Protein AF-A0AAD1W9H9-F1 (afdb_monomer)

pLDDT: mean 70.69, std 16.53, range [39.06, 90.69]

Sequence (96 aa):
MVDLSAATQPRRRAFNPVMTDLRNLGIKHQWGYPTKLLITKGEETVTVHTPEEGTTLLNEWGLRTKRPSSAAPSPHRSTPPGTAQAHGLRRNAAPT

Nearest PDB structures (foldseek):
  2yko-assembly1_B  TM=7.831E-01  e=1.511E-03  Homo sapiens
  2ykp-assembly1_C  TM=7.614E-01  e=3.282E-03  Homo sapiens
  2yko-assembly1_A  TM=7.235E-01  e=1.612E-03  Homo sapiens
  2ykp-assembly1_A  TM=7.138E-01  e=1.957E-03  Homo sapiens
  2ykq-assembly1_B  TM=7.049E-01  e=6.680E-03  Homo sapiens

Radius of gyration: 25.97 Å; Cα contacts (8 Å, |Δi|>4): 62; chains: 1; bounding box: 33×43×86 Å

Solvent-accessible surface area (backbone atoms only — not comparable to full-atom values): 6466 Å² total; per-residue (Å²): 132,87,86,64,58,83,79,48,52,62,60,56,58,60,31,46,66,51,51,50,54,33,58,76,71,70,47,53,68,46,82,37,86,93,71,29,41,35,41,40,60,91,92,48,72,49,81,28,72,46,50,65,55,42,48,49,52,34,41,77,70,64,68,54,72,66,76,84,70,90,75,78,83,78,81,77,73,94,69,83,84,76,89,80,89,78,94,74,85,81,89,86,84,87,87,134

Foldseek 3Di:
DDDQDPVQVVQQVQLVVLVVLCVVVVWDWDADPPRWIWTDDPPDIDIHRHSVSSVVVCVVVVSPPPPDPDDDDDPDDPDDPDDDDDPDDDDDDDDD

Mean predicted aligned error: 15.46 Å

Secondary structure (DSSP, 8-state):
-----TTHHHHHHHTHHHHHHHHHTT-EEEEETTTEEEEEETTEEEEESSHHHHHHHHHHTT-S--S-----------------------------

InterPro domains:
  IPR042566 L1 transposable element, C-terminal domain [G3DSA:3.30.250.20] (1-66)

Organism: Pelobates cultripes (NCBI:txid61616)

Structure (mmCIF, N/CA/C/O backbone):
data_AF-A0AAD1W9H9-F1
#
_entry.id   AF-A0AAD1W9H9-F1
#
loop_
_atom_site.group_PDB
_atom_site.id
_atom_site.type_symbol
_atom_site.label_atom_id
_atom_site.label_alt_id
_atom_site.label_comp_id
_atom_site.label_asym_id
_atom_site.label_entity_id
_atom_site.label_seq_id
_atom_site.pdbx_PDB_ins_code
_atom_site.Cartn_x
_atom_site.Cartn_y
_atom_site.Cartn_z
_atom_site.occupancy
_atom_site.B_iso_or_equiv
_atom_site.auth_seq_id
_atom_site.auth_comp_id
_atom_site.auth_asym_id
_atom_site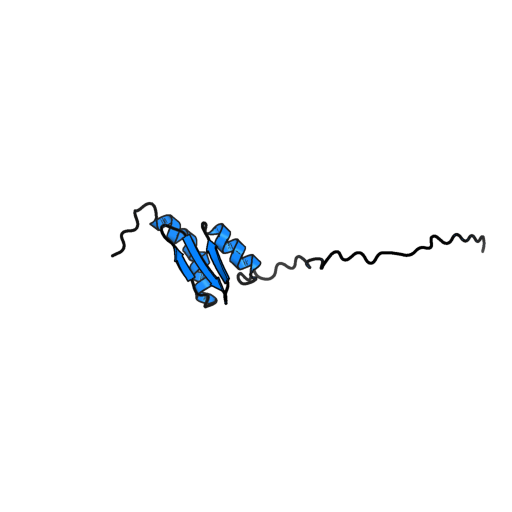.auth_atom_id
_atom_site.pdbx_PDB_model_num
ATOM 1 N N . MET A 1 1 ? -5.239 7.409 -22.953 1.00 46.44 1 MET A N 1
ATOM 2 C CA . MET A 1 1 ? -4.655 6.074 -22.704 1.00 46.44 1 MET A CA 1
ATOM 3 C C . MET A 1 1 ? -3.263 6.322 -22.138 1.00 46.44 1 MET A C 1
ATOM 5 O O . MET A 1 1 ? -2.442 6.865 -22.859 1.00 46.44 1 MET A O 1
ATOM 9 N N . VAL A 1 2 ? -3.043 6.135 -20.831 1.00 58.97 2 VAL A N 1
ATOM 10 C CA . VAL A 1 2 ? -1.751 6.476 -20.198 1.00 58.97 2 VAL A CA 1
ATOM 11 C C . VAL A 1 2 ? -0.762 5.361 -20.523 1.00 58.97 2 VAL A C 1
ATOM 13 O O . VAL A 1 2 ? -0.841 4.282 -19.937 1.00 58.97 2 VAL A O 1
ATOM 16 N N . ASP A 1 3 ? 0.106 5.618 -21.501 1.00 47.5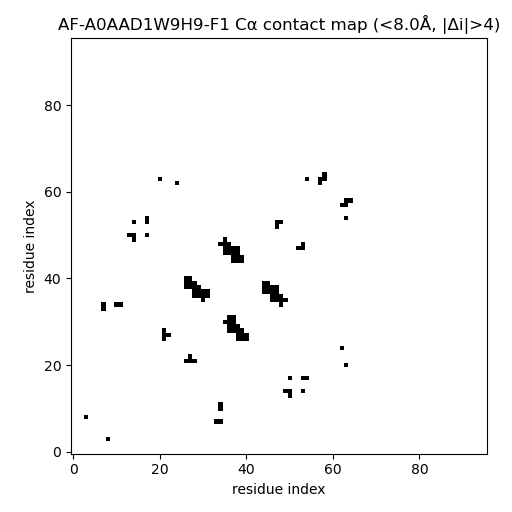0 3 ASP A N 1
ATOM 17 C CA . ASP A 1 3 ? 1.232 4.757 -21.854 1.00 47.50 3 ASP A CA 1
ATOM 18 C C . ASP A 1 3 ? 2.194 4.698 -20.661 1.00 47.50 3 ASP A C 1
ATOM 20 O O . ASP A 1 3 ? 2.879 5.658 -20.315 1.00 47.50 3 ASP A O 1
ATOM 24 N N . LEU A 1 4 ? 2.155 3.581 -19.944 1.00 58.62 4 LEU A N 1
ATOM 25 C CA . LEU A 1 4 ? 3.176 3.226 -18.975 1.00 58.62 4 LEU A CA 1
ATOM 26 C C . LEU A 1 4 ? 4.148 2.342 -19.747 1.00 58.62 4 LEU A C 1
ATOM 28 O O . LEU A 1 4 ? 3.731 1.270 -20.184 1.00 58.62 4 LEU A O 1
ATOM 32 N N . SER A 1 5 ? 5.410 2.762 -19.904 1.00 59.44 5 SER A N 1
ATOM 33 C CA . SER A 1 5 ? 6.435 1.953 -20.583 1.00 59.44 5 SER A CA 1
ATOM 34 C C . SER A 1 5 ? 6.385 0.489 -20.133 1.00 59.44 5 SER A C 1
ATOM 36 O O . SER A 1 5 ? 6.107 0.206 -18.965 1.00 59.44 5 SER A O 1
ATOM 38 N N . ALA A 1 6 ? 6.703 -0.449 -21.029 1.00 61.56 6 ALA A N 1
ATOM 39 C CA . ALA A 1 6 ? 6.661 -1.892 -20.762 1.00 61.56 6 ALA A CA 1
ATOM 40 C C . ALA A 1 6 ? 7.407 -2.322 -19.473 1.00 61.56 6 ALA A C 1
ATOM 42 O O . ALA A 1 6 ? 7.041 -3.310 -18.844 1.00 61.56 6 ALA A O 1
ATOM 43 N N . ALA A 1 7 ? 8.397 -1.543 -19.020 1.00 65.38 7 ALA A N 1
ATOM 44 C CA . ALA A 1 7 ? 9.124 -1.748 -17.762 1.00 65.38 7 ALA A CA 1
ATOM 45 C C . ALA A 1 7 ? 8.314 -1.423 -16.482 1.00 65.38 7 ALA A C 1
ATOM 47 O O . ALA A 1 7 ? 8.612 -1.916 -15.393 1.00 65.38 7 ALA A O 1
ATOM 48 N N . THR A 1 8 ? 7.275 -0.602 -16.594 1.00 68.38 8 THR A N 1
ATOM 49 C CA . THR A 1 8 ? 6.500 -0.019 -15.488 1.00 68.38 8 THR A CA 1
ATOM 50 C C . THR A 1 8 ? 5.279 -0.877 -15.130 1.00 68.38 8 THR A C 1
ATOM 52 O O . THR A 1 8 ? 4.880 -0.965 -13.965 1.00 68.38 8 THR A O 1
ATOM 55 N N . GLN A 1 9 ? 4.707 -1.570 -16.121 1.00 70.62 9 GLN A N 1
ATOM 56 C CA . GLN A 1 9 ? 3.602 -2.520 -15.942 1.00 70.62 9 GLN A CA 1
ATOM 57 C C . GLN A 1 9 ? 3.904 -3.690 -14.986 1.00 70.62 9 GLN A C 1
ATOM 59 O O . GLN A 1 9 ? 3.070 -3.930 -14.108 1.00 70.62 9 GLN A O 1
ATOM 64 N N . PRO A 1 10 ? 5.038 -4.418 -1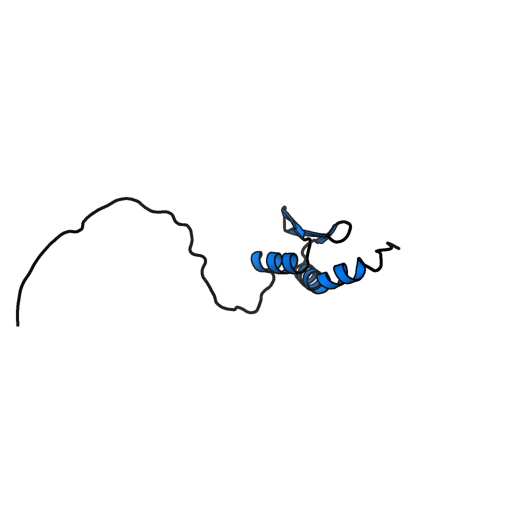5.082 1.00 76.88 10 PRO A N 1
ATOM 65 C CA . PRO A 1 10 ? 5.321 -5.524 -14.164 1.00 76.88 10 PRO A CA 1
ATOM 66 C C . PRO A 1 10 ? 5.465 -5.034 -12.721 1.00 76.88 10 PRO A C 1
ATOM 68 O O . PRO A 1 10 ? 4.954 -5.675 -11.805 1.00 76.88 10 PRO A O 1
ATOM 71 N N . ARG A 1 11 ? 6.054 -3.846 -12.519 1.00 74.50 11 ARG A N 1
ATOM 72 C CA . ARG A 1 11 ? 6.145 -3.222 -11.193 1.00 74.50 11 ARG A CA 1
ATOM 73 C C . ARG A 1 11 ? 4.766 -2.925 -10.621 1.00 74.50 11 ARG A C 1
ATOM 75 O O . ARG A 1 11 ? 4.510 -3.302 -9.488 1.00 74.50 11 ARG A O 1
ATOM 82 N N . ARG A 1 12 ? 3.844 -2.341 -11.399 1.00 78.44 12 ARG A N 1
ATOM 83 C CA . ARG A 1 12 ? 2.461 -2.121 -10.933 1.00 78.44 12 ARG A CA 1
ATOM 84 C C . ARG A 1 12 ? 1.717 -3.422 -10.634 1.00 78.44 12 ARG A C 1
ATOM 86 O O . ARG A 1 12 ? 1.019 -3.488 -9.629 1.00 78.44 12 ARG A O 1
ATOM 93 N N . ARG A 1 13 ? 1.896 -4.464 -11.454 1.00 80.81 13 ARG A N 1
ATOM 94 C CA . ARG A 1 13 ? 1.300 -5.789 -11.199 1.00 80.81 13 ARG A CA 1
ATOM 95 C C . ARG A 1 13 ? 1.802 -6.406 -9.895 1.00 80.81 13 ARG A C 1
ATOM 97 O O . ARG A 1 13 ? 1.023 -7.061 -9.212 1.00 80.81 13 ARG A O 1
ATOM 104 N N . ALA A 1 14 ? 3.054 -6.158 -9.513 1.00 83.31 14 ALA A N 1
ATOM 105 C CA . ALA A 1 14 ? 3.599 -6.638 -8.244 1.00 83.31 14 ALA A CA 1
ATOM 106 C C . ALA A 1 14 ? 2.891 -6.030 -7.013 1.00 83.31 14 ALA A C 1
ATOM 108 O O . ALA A 1 14 ? 2.865 -6.655 -5.957 1.00 83.31 14 ALA A O 1
ATOM 109 N N . PHE A 1 15 ? 2.255 -4.860 -7.150 1.00 83.38 15 PHE A N 1
ATOM 110 C CA . PHE A 1 15 ? 1.425 -4.252 -6.102 1.00 83.38 15 PHE A CA 1
ATOM 111 C C . PHE A 1 15 ? -0.021 -4.764 -6.078 1.00 83.38 15 PHE A C 1
ATOM 113 O O . PHE A 1 15 ? -0.754 -4.405 -5.161 1.00 83.38 15 PHE A O 1
ATOM 120 N N . ASN A 1 16 ? -0.458 -5.602 -7.027 1.00 84.94 16 ASN A N 1
ATOM 121 C CA . ASN A 1 16 ? -1.807 -6.183 -7.022 1.00 84.94 16 ASN A CA 1
ATOM 122 C C . ASN A 1 16 ? -2.239 -6.781 -5.670 1.00 84.94 16 ASN A C 1
ATOM 124 O O . ASN A 1 16 ? -3.364 -6.493 -5.258 1.00 84.94 16 ASN A O 1
ATOM 128 N N . PRO A 1 17 ? -1.415 -7.577 -4.955 1.00 83.44 17 PRO A N 1
ATOM 129 C CA . PRO A 1 17 ? -1.808 -8.088 -3.643 1.00 83.44 17 PRO A CA 1
ATOM 130 C C . PRO A 1 17 ? -2.086 -6.957 -2.642 1.00 83.44 17 PRO A C 1
ATOM 132 O O . PRO A 1 17 ? -3.146 -6.942 -2.027 1.00 83.44 17 PRO A O 1
ATOM 135 N N . VAL A 1 18 ? -1.199 -5.960 -2.561 1.00 84.38 18 VAL A N 1
ATOM 136 C CA . VAL A 1 18 ? -1.348 -4.790 -1.675 1.00 84.38 18 VAL A CA 1
ATOM 137 C C . VAL A 1 18 ? -2.591 -3.974 -2.043 1.00 84.38 18 VAL A C 1
ATOM 139 O O . VAL A 1 18 ? -3.371 -3.601 -1.176 1.00 84.38 18 VAL A O 1
ATOM 142 N N . MET A 1 19 ? -2.823 -3.739 -3.336 1.00 84.81 19 MET A N 1
ATOM 143 C CA . MET A 1 19 ? -4.005 -3.033 -3.850 1.00 84.81 19 MET A CA 1
ATOM 144 C C . MET A 1 19 ? -5.307 -3.769 -3.517 1.00 84.81 19 MET A C 1
ATOM 146 O O . MET A 1 19 ? -6.313 -3.135 -3.204 1.00 84.81 19 MET A O 1
ATOM 150 N N . THR A 1 20 ? -5.295 -5.103 -3.584 1.00 86.81 20 THR A N 1
ATOM 151 C CA . THR A 1 20 ? -6.452 -5.941 -3.239 1.00 86.81 20 THR A CA 1
ATOM 152 C C . THR A 1 20 ? -6.771 -5.819 -1.755 1.00 86.81 20 THR A C 1
ATOM 154 O O . THR A 1 20 ? -7.921 -5.563 -1.404 1.00 86.81 20 THR A O 1
ATOM 157 N N . ASP A 1 21 ? -5.750 -5.918 -0.900 1.00 85.00 21 ASP A N 1
ATOM 158 C CA . ASP A 1 21 ? -5.881 -5.720 0.545 1.00 85.00 21 ASP A CA 1
ATOM 159 C C . ASP A 1 21 ? -6.435 -4.312 0.856 1.00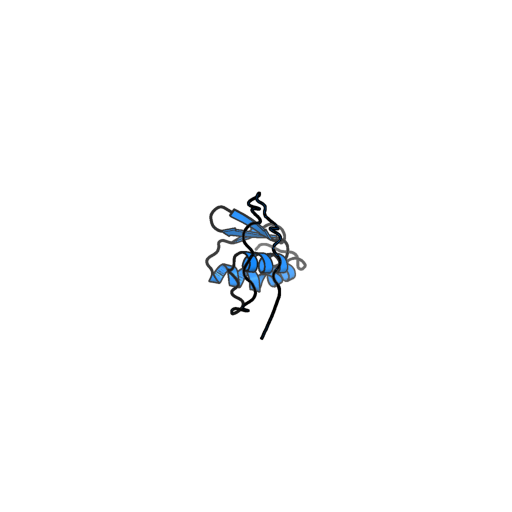 85.00 21 ASP A C 1
ATOM 161 O O . ASP A 1 21 ? -7.457 -4.180 1.528 1.00 85.00 21 ASP A O 1
ATOM 165 N N . LEU A 1 22 ? -5.853 -3.255 0.277 1.00 86.06 22 LEU A N 1
ATOM 166 C CA . LEU A 1 22 ? -6.318 -1.868 0.446 1.00 86.06 22 LEU A CA 1
ATOM 167 C C . LEU A 1 22 ? -7.775 -1.668 0.013 1.00 86.06 22 LEU A C 1
ATOM 169 O O . LEU A 1 22 ? -8.537 -0.984 0.700 1.00 86.06 22 LEU A O 1
ATOM 173 N N . ARG A 1 23 ? -8.169 -2.269 -1.115 1.00 85.44 23 ARG A N 1
ATOM 174 C CA . ARG A 1 23 ? -9.539 -2.191 -1.633 1.00 85.44 23 ARG A CA 1
ATOM 175 C C . ARG A 1 23 ? -10.529 -2.911 -0.721 1.00 85.44 23 ARG A C 1
ATOM 177 O O . ARG A 1 23 ? -11.598 -2.362 -0.472 1.00 85.44 23 ARG A O 1
ATOM 184 N N . ASN A 1 24 ? -10.174 -4.092 -0.215 1.00 86.94 24 ASN A N 1
ATOM 185 C CA . ASN A 1 24 ? -11.012 -4.852 0.718 1.00 86.94 24 ASN A CA 1
ATOM 186 C C . ASN A 1 24 ? -11.230 -4.101 2.037 1.00 86.94 24 ASN A C 1
ATOM 188 O O . ASN A 1 24 ? -12.306 -4.174 2.620 1.00 86.94 24 ASN A O 1
ATOM 192 N N . LEU A 1 25 ? -10.222 -3.351 2.482 1.00 83.44 25 LEU A N 1
ATOM 193 C CA . LEU A 1 25 ? -10.260 -2.564 3.714 1.00 83.44 25 LEU A CA 1
ATOM 194 C C . LEU A 1 25 ? -10.894 -1.174 3.535 1.00 83.44 25 LEU A C 1
ATOM 196 O O . LEU A 1 25 ? -11.043 -0.443 4.510 1.00 83.44 25 LEU A O 1
ATOM 200 N N . GLY A 1 26 ? -11.234 -0.779 2.303 1.00 85.12 26 GLY A N 1
ATOM 201 C CA . GLY A 1 26 ? -11.787 0.545 2.005 1.00 85.12 26 GLY A CA 1
ATOM 202 C C . GLY A 1 26 ? -10.789 1.696 2.183 1.00 85.12 26 GLY A C 1
ATOM 203 O O . GLY A 1 26 ? -11.196 2.843 2.370 1.00 85.12 26 GLY A O 1
ATOM 204 N N . ILE A 1 27 ? -9.484 1.415 2.134 1.00 86.44 27 ILE A N 1
ATOM 205 C CA . ILE A 1 27 ? -8.437 2.420 2.339 1.00 86.44 27 ILE A CA 1
ATOM 206 C C . ILE A 1 27 ? -8.184 3.177 1.036 1.00 86.44 27 ILE A C 1
ATOM 208 O O . ILE A 1 27 ? -7.982 2.594 -0.038 1.00 86.44 27 ILE A O 1
ATOM 212 N N . LYS A 1 28 ? -8.173 4.510 1.141 1.00 87.81 28 LYS A N 1
ATOM 213 C CA . LYS A 1 28 ? -7.876 5.393 0.016 1.00 87.81 28 LYS A CA 1
ATOM 214 C C . LYS A 1 28 ? -6.421 5.208 -0.400 1.00 87.81 28 LYS A C 1
ATOM 216 O O . LYS A 1 28 ? -5.508 5.307 0.415 1.00 87.81 28 LYS A O 1
ATOM 221 N N . HIS A 1 29 ? -6.212 4.954 -1.683 1.00 88.25 29 HIS A N 1
ATOM 222 C CA . HIS A 1 29 ? -4.886 4.795 -2.257 1.00 88.25 29 HIS A CA 1
ATOM 223 C C . HIS A 1 29 ? -4.817 5.475 -3.620 1.00 88.25 29 HIS A C 1
ATOM 225 O O . HIS A 1 29 ? -5.810 5.550 -4.349 1.00 88.25 29 HIS A O 1
ATOM 231 N N . GLN A 1 30 ? -3.638 5.983 -3.960 1.00 87.75 30 GLN A N 1
ATOM 232 C CA . GLN A 1 30 ? -3.373 6.682 -5.210 1.00 87.75 30 GLN A CA 1
ATOM 233 C C . GLN A 1 30 ? -2.021 6.262 -5.782 1.00 87.75 30 GLN A C 1
ATOM 235 O O . GLN A 1 30 ? -1.066 5.989 -5.060 1.00 87.75 30 GLN A O 1
ATOM 240 N N . TRP A 1 31 ? -1.928 6.225 -7.108 1.00 84.94 31 TRP A N 1
ATOM 241 C CA . TRP A 1 31 ? -0.662 5.971 -7.785 1.00 84.94 31 TRP A CA 1
ATOM 242 C C . TRP A 1 31 ? 0.156 7.256 -7.885 1.00 84.94 31 TRP A C 1
ATOM 244 O O . TRP A 1 31 ? -0.242 8.200 -8.563 1.00 84.94 31 TRP A O 1
ATOM 254 N N . GLY A 1 32 ? 1.326 7.255 -7.260 1.00 84.12 32 GLY A N 1
ATOM 255 C CA . GLY A 1 32 ? 2.374 8.244 -7.459 1.00 84.12 32 GLY A CA 1
ATOM 256 C C . GLY A 1 32 ? 3.228 7.912 -8.679 1.00 84.12 32 GLY A C 1
ATOM 257 O O . GLY A 1 32 ? 3.582 6.756 -8.938 1.00 84.12 32 GLY A O 1
ATOM 258 N N . TYR A 1 33 ? 3.585 8.940 -9.441 1.00 75.12 33 TYR A N 1
ATOM 259 C CA . TYR A 1 33 ? 4.459 8.789 -10.598 1.00 75.12 33 TYR A CA 1
ATOM 260 C C . TYR A 1 33 ? 5.911 8.470 -10.173 1.00 75.12 33 TYR A C 1
ATOM 262 O O . TYR A 1 33 ? 6.397 9.056 -9.201 1.00 75.12 33 TYR A O 1
ATOM 270 N N . PRO A 1 34 ? 6.648 7.590 -10.888 1.00 70.31 34 PRO A N 1
ATOM 271 C CA . PRO A 1 34 ? 6.201 6.681 -11.956 1.00 70.31 34 PRO A CA 1
ATOM 272 C C . PRO A 1 34 ? 5.678 5.313 -11.451 1.00 70.31 34 PRO A C 1
ATOM 274 O O . PRO A 1 34 ? 4.843 4.695 -12.114 1.00 70.31 34 PRO A O 1
ATOM 277 N N . THR A 1 35 ? 6.121 4.837 -10.278 1.00 79.31 35 THR A N 1
ATOM 278 C CA . THR A 1 35 ? 5.720 3.539 -9.677 1.00 79.31 35 THR A CA 1
ATOM 279 C C . THR A 1 35 ? 5.670 3.577 -8.148 1.00 7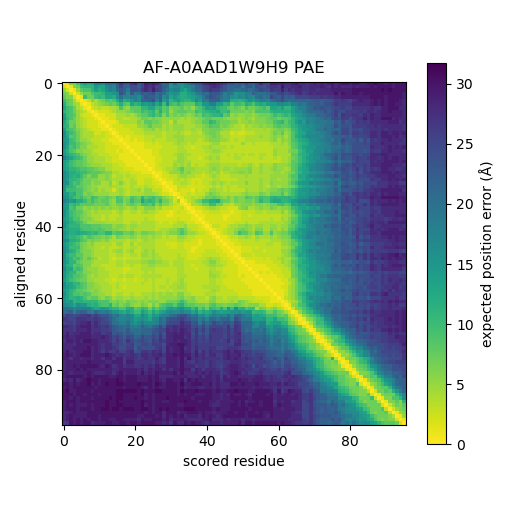9.31 35 THR A C 1
ATOM 281 O O . THR A 1 35 ? 6.159 2.658 -7.495 1.00 79.31 35 THR A O 1
ATOM 284 N N . LYS A 1 36 ? 5.142 4.650 -7.562 1.00 84.88 36 LYS A N 1
ATOM 285 C CA . LYS A 1 36 ? 4.969 4.752 -6.106 1.00 84.88 36 LYS A CA 1
ATOM 286 C C . LYS A 1 36 ? 3.496 4.572 -5.762 1.00 84.88 36 LYS A C 1
ATOM 288 O O . LYS A 1 36 ? 2.638 4.970 -6.547 1.00 84.88 36 LYS A O 1
ATOM 293 N N . L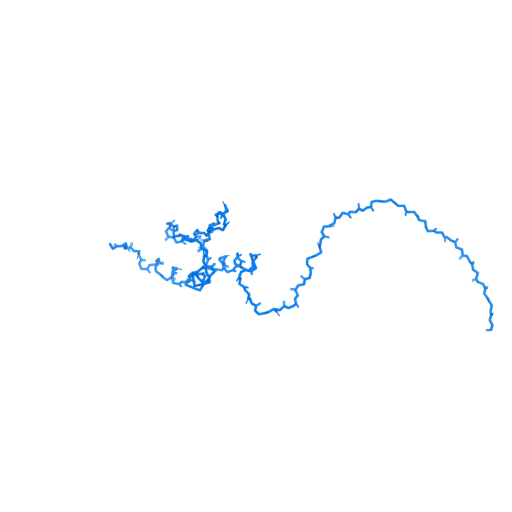EU A 1 37 ? 3.190 3.987 -4.615 1.00 87.56 37 LEU A N 1
ATOM 294 C CA . LEU A 1 37 ? 1.824 3.851 -4.120 1.00 87.56 37 LEU A CA 1
ATOM 295 C C . LEU A 1 37 ? 1.664 4.743 -2.891 1.00 87.56 37 LEU A C 1
ATOM 297 O O . LEU A 1 37 ? 2.362 4.560 -1.902 1.00 87.56 37 LEU A O 1
ATOM 301 N N . LEU A 1 38 ? 0.777 5.728 -2.968 1.00 90.00 38 LEU A N 1
ATOM 302 C CA . LEU A 1 38 ? 0.421 6.578 -1.841 1.00 90.00 38 LEU A CA 1
ATOM 303 C C . LEU A 1 38 ? -0.797 5.963 -1.163 1.00 90.00 38 LEU A C 1
ATOM 305 O O . LEU A 1 38 ? -1.811 5.714 -1.817 1.00 90.00 38 LEU A O 1
ATOM 309 N N . ILE A 1 39 ? -0.688 5.704 0.132 1.00 89.44 39 ILE A N 1
ATOM 310 C CA . ILE A 1 39 ? -1.747 5.105 0.937 1.00 89.44 39 ILE A CA 1
ATOM 311 C C . ILE A 1 39 ? -2.145 6.125 1.995 1.00 89.44 39 ILE A C 1
ATOM 313 O O . ILE A 1 39 ? -1.312 6.533 2.802 1.00 89.44 39 ILE A O 1
ATOM 317 N N . THR A 1 40 ? -3.412 6.530 1.990 1.00 88.25 40 THR A N 1
ATOM 318 C CA . THR A 1 40 ? -3.949 7.518 2.928 1.00 88.25 40 THR A CA 1
ATOM 319 C C . THR A 1 40 ? -4.839 6.824 3.950 1.00 88.25 40 THR A C 1
ATOM 321 O O . THR A 1 40 ? -5.875 6.250 3.598 1.00 88.25 40 THR A O 1
ATOM 324 N N . LYS A 1 41 ? -4.450 6.898 5.225 1.00 84.00 41 LYS A N 1
ATOM 325 C CA . LYS A 1 41 ? -5.181 6.335 6.364 1.00 84.00 41 LYS A CA 1
ATOM 326 C C . LYS A 1 41 ? -5.483 7.453 7.362 1.00 84.00 41 LYS A C 1
ATOM 328 O O . LYS A 1 41 ? -4.607 7.905 8.091 1.00 84.00 41 LYS A O 1
ATOM 333 N N . GLY A 1 42 ? -6.740 7.894 7.397 1.00 84.50 42 GLY A N 1
ATOM 334 C CA . GLY A 1 42 ? -7.127 9.067 8.185 1.00 84.50 42 GLY A CA 1
ATOM 335 C C . GLY A 1 42 ? -6.475 10.332 7.623 1.00 84.50 42 GLY A C 1
ATOM 336 O O . GLY A 1 42 ? -6.723 10.677 6.468 1.00 84.50 42 GLY A O 1
ATOM 337 N N . GLU A 1 43 ? -5.640 10.985 8.429 1.00 86.50 43 GLU A N 1
ATOM 338 C CA . GLU A 1 43 ? -4.890 12.198 8.064 1.00 86.50 43 GLU A CA 1
ATOM 339 C C . GLU A 1 43 ? -3.448 11.902 7.615 1.00 86.50 43 GLU A C 1
ATOM 341 O O . GLU A 1 43 ? -2.768 12.779 7.085 1.00 86.50 43 GLU A O 1
ATOM 346 N N . GLU A 1 44 ? -2.981 10.661 7.772 1.00 84.75 44 GLU A N 1
ATOM 347 C CA . GLU A 1 44 ? -1.624 10.269 7.401 1.00 84.75 44 GLU A CA 1
ATOM 348 C C . GLU A 1 44 ? -1.587 9.704 5.977 1.00 84.75 44 GLU A C 1
ATOM 350 O O . GLU A 1 44 ? -2.406 8.863 5.594 1.00 84.75 44 GLU A O 1
ATOM 355 N N . THR A 1 45 ? -0.624 10.166 5.176 1.00 89.00 45 THR A N 1
ATOM 356 C CA . THR A 1 45 ? -0.352 9.622 3.840 1.00 89.00 45 THR A CA 1
ATOM 357 C C . THR A 1 45 ? 1.066 9.082 3.791 1.00 89.00 45 THR A C 1
ATOM 359 O O . THR A 1 45 ? 2.030 9.831 3.927 1.00 89.00 45 THR A O 1
ATOM 362 N N . VAL A 1 46 ? 1.187 7.779 3.549 1.00 90.25 46 VAL A N 1
ATOM 363 C CA . VAL A 1 46 ? 2.471 7.083 3.460 1.00 90.25 46 VAL A CA 1
ATOM 364 C C . VAL A 1 46 ? 2.766 6.749 2.004 1.00 90.25 46 VAL A C 1
ATOM 366 O O . VAL A 1 46 ? 1.889 6.302 1.263 1.00 90.25 46 VAL A O 1
ATOM 369 N N . THR A 1 47 ? 4.011 6.975 1.584 1.00 90.69 47 THR A N 1
ATOM 370 C CA . THR A 1 47 ? 4.468 6.650 0.230 1.00 90.69 47 THR A CA 1
ATOM 371 C C . THR A 1 47 ? 5.237 5.343 0.243 1.00 90.69 47 THR A C 1
ATOM 373 O O . THR A 1 47 ? 6.239 5.209 0.934 1.00 90.69 47 THR A O 1
ATOM 376 N N . VAL A 1 48 ? 4.789 4.400 -0.574 1.00 89.19 48 VAL A N 1
ATOM 377 C CA . VAL A 1 48 ? 5.361 3.067 -0.702 1.00 89.19 48 VAL A CA 1
ATOM 378 C C . VAL A 1 48 ? 6.048 2.938 -2.054 1.00 89.19 48 VAL A C 1
ATOM 380 O O . VAL A 1 48 ? 5.459 3.220 -3.103 1.00 89.19 48 VAL A O 1
ATOM 383 N N . HIS A 1 49 ? 7.299 2.491 -2.039 1.00 86.44 49 HIS A N 1
ATOM 384 C CA . HIS A 1 49 ? 8.117 2.375 -3.246 1.00 86.44 49 HIS A CA 1
ATOM 385 C C . HIS A 1 49 ? 8.179 0.941 -3.781 1.00 86.44 49 HIS A C 1
ATOM 387 O O . HIS A 1 49 ? 8.391 0.743 -4.980 1.00 86.44 49 HIS A O 1
ATOM 393 N N . THR A 1 50 ? 7.946 -0.055 -2.922 1.00 85.75 50 THR A N 1
ATOM 394 C CA . THR A 1 50 ? 7.976 -1.480 -3.272 1.00 85.75 50 THR A CA 1
ATOM 395 C C . THR A 1 50 ? 6.761 -2.228 -2.704 1.00 85.75 50 THR A C 1
ATOM 397 O O . THR A 1 50 ? 6.188 -1.824 -1.691 1.00 85.75 50 THR A O 1
ATOM 400 N N . PRO A 1 51 ? 6.327 -3.336 -3.329 1.00 83.56 51 PRO A N 1
ATOM 401 C CA . PRO A 1 51 ? 5.203 -4.126 -2.818 1.00 83.56 51 PRO A CA 1
ATOM 402 C C . PRO A 1 51 ? 5.493 -4.769 -1.450 1.00 83.56 51 PRO A C 1
ATOM 404 O O . PRO A 1 51 ? 4.563 -5.020 -0.679 1.00 83.56 51 PRO A O 1
ATOM 407 N N . GLU A 1 52 ? 6.767 -5.019 -1.141 1.00 84.94 52 GLU A N 1
ATOM 408 C CA . GLU A 1 52 ? 7.216 -5.524 0.159 1.00 84.94 52 GLU A CA 1
ATOM 409 C C . GLU A 1 52 ? 6.999 -4.482 1.253 1.00 84.94 52 GLU A C 1
ATOM 411 O O . GLU A 1 52 ? 6.377 -4.796 2.263 1.00 84.94 52 GLU A O 1
ATOM 416 N N . GLU A 1 53 ? 7.385 -3.225 1.015 1.00 86.25 53 GLU A N 1
ATOM 417 C CA . GLU A 1 53 ? 7.108 -2.138 1.958 1.00 86.25 53 GLU A CA 1
ATOM 418 C C . GLU A 1 53 ? 5.610 -1.938 2.176 1.00 86.25 53 GLU A C 1
ATOM 420 O O . GLU A 1 53 ? 5.173 -1.776 3.310 1.00 86.25 53 GLU A O 1
ATOM 425 N N . GLY A 1 54 ? 4.797 -2.038 1.121 1.00 85.25 54 GLY A N 1
ATOM 426 C CA . GLY A 1 54 ? 3.340 -1.953 1.256 1.00 85.25 54 GLY A CA 1
ATOM 427 C C . GLY A 1 54 ? 2.768 -3.096 2.091 1.00 85.25 54 GLY A C 1
ATOM 428 O O . GLY A 1 54 ? 1.856 -2.896 2.888 1.00 85.25 54 GLY A O 1
ATOM 429 N N . THR A 1 55 ? 3.331 -4.296 1.946 1.00 84.56 55 THR A N 1
ATOM 430 C CA . THR A 1 55 ? 2.959 -5.457 2.759 1.00 84.56 55 THR A CA 1
ATOM 431 C C . THR A 1 55 ? 3.347 -5.272 4.223 1.00 84.56 55 THR A C 1
ATOM 433 O O . THR A 1 55 ? 2.527 -5.557 5.098 1.00 84.56 55 THR A O 1
ATOM 436 N N . THR A 1 56 ? 4.571 -4.817 4.488 1.00 85.88 56 THR A N 1
ATOM 437 C CA . THR A 1 56 ? 5.062 -4.546 5.842 1.00 85.88 56 THR A CA 1
ATOM 438 C C . THR A 1 56 ? 4.222 -3.462 6.499 1.00 85.88 56 THR A C 1
ATOM 440 O O . THR A 1 56 ? 3.699 -3.702 7.580 1.00 85.88 56 THR A O 1
ATOM 443 N N . LEU A 1 57 ? 3.958 -2.353 5.803 1.00 85.94 57 LEU A N 1
ATOM 444 C CA . LEU A 1 57 ? 3.122 -1.258 6.296 1.00 85.94 57 LEU A CA 1
ATOM 445 C C . LEU A 1 57 ? 1.708 -1.732 6.665 1.00 85.94 57 LEU A C 1
ATOM 447 O O . LEU A 1 57 ? 1.194 -1.412 7.734 1.00 85.94 57 LEU A O 1
ATOM 451 N N . LEU A 1 58 ? 1.074 -2.542 5.808 1.00 83.62 58 LEU A N 1
ATOM 452 C CA . LEU A 1 58 ? -0.238 -3.128 6.108 1.00 83.62 58 LEU A CA 1
ATOM 453 C C . LEU A 1 58 ? -0.198 -4.067 7.324 1.00 83.62 58 LEU A C 1
ATOM 455 O O . LEU A 1 58 ? -1.192 -4.170 8.045 1.00 83.62 58 LEU A O 1
ATOM 459 N N . ASN A 1 59 ? 0.917 -4.760 7.552 1.00 84.25 59 ASN A N 1
ATOM 460 C CA . ASN A 1 59 ? 1.107 -5.629 8.712 1.00 84.25 59 ASN A CA 1
ATOM 461 C C . ASN A 1 59 ? 1.335 -4.812 9.996 1.00 84.25 59 ASN A C 1
ATOM 463 O O . ASN A 1 59 ? 0.680 -5.069 11.001 1.00 84.25 59 ASN A O 1
ATOM 467 N N . GLU A 1 60 ? 2.166 -3.768 9.943 1.00 84.06 60 GLU A N 1
ATOM 468 C CA . GLU A 1 60 ? 2.384 -2.830 11.055 1.00 84.06 60 GLU A CA 1
ATOM 469 C C . GLU A 1 60 ? 1.098 -2.109 11.461 1.00 84.06 60 GLU A C 1
ATOM 471 O O . GLU A 1 60 ? 0.820 -1.913 12.642 1.00 84.06 60 GLU A O 1
ATOM 476 N N . TRP A 1 61 ? 0.254 -1.773 10.487 1.00 82.00 61 TRP A N 1
ATOM 477 C CA . TRP A 1 61 ? -1.072 -1.220 10.742 1.00 82.00 61 TRP A CA 1
ATOM 47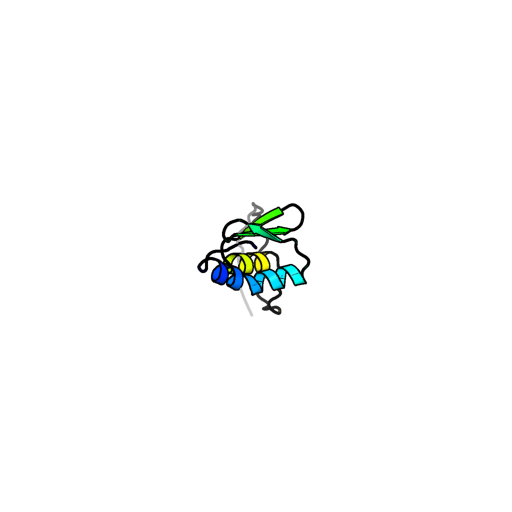8 C C . TRP A 1 61 ? -2.090 -2.249 11.253 1.00 82.00 61 TRP A C 1
ATOM 480 O O . TRP A 1 61 ? -3.231 -1.865 11.520 1.00 82.00 61 TRP A O 1
ATOM 490 N N . GLY A 1 62 ? -1.713 -3.527 11.370 1.00 78.31 62 GLY A N 1
ATOM 491 C CA . GLY A 1 62 ? -2.580 -4.623 11.809 1.00 78.31 62 GLY A CA 1
ATOM 492 C C . GLY A 1 62 ? -3.698 -4.966 10.820 1.00 78.31 62 GLY A C 1
ATOM 493 O O . GLY A 1 62 ? -4.663 -5.635 11.176 1.00 78.31 62 GLY A O 1
ATOM 494 N N . LEU A 1 63 ? -3.596 -4.487 9.581 1.00 75.12 63 LEU A N 1
ATOM 495 C CA . LEU A 1 63 ? -4.636 -4.598 8.559 1.00 75.12 63 LEU A CA 1
ATOM 496 C C . LEU A 1 63 ? -4.532 -5.889 7.757 1.00 75.12 63 LEU A C 1
ATOM 498 O O . LEU A 1 63 ? -5.530 -6.408 7.258 1.00 75.12 63 LEU A O 1
ATOM 502 N N . ARG A 1 64 ? -3.314 -6.419 7.636 1.00 70.00 64 ARG A N 1
ATOM 503 C CA . ARG A 1 64 ? -3.078 -7.732 7.053 1.00 70.00 64 ARG A CA 1
ATOM 504 C C . ARG A 1 64 ? -3.125 -8.759 8.170 1.00 70.00 64 ARG A C 1
ATOM 506 O O . ARG A 1 64 ? -2.103 -9.125 8.744 1.00 70.00 64 ARG A O 1
ATOM 513 N N . THR A 1 65 ? -4.326 -9.229 8.488 1.00 55.97 65 THR A N 1
ATOM 514 C CA . THR A 1 65 ? -4.525 -10.354 9.401 1.00 55.97 65 THR A CA 1
ATOM 515 C C . THR A 1 65 ? -3.987 -11.626 8.747 1.00 55.97 65 THR A C 1
ATOM 517 O O . THR A 1 65 ? -4.719 -12.459 8.214 1.00 55.97 65 THR A O 1
ATOM 520 N N . LYS A 1 66 ? -2.666 -11.838 8.817 1.00 50.53 66 LYS A N 1
ATOM 521 C CA . LYS A 1 66 ? -2.178 -13.213 8.879 1.00 50.53 66 LYS A CA 1
ATOM 522 C C . LYS A 1 66 ? -2.878 -13.805 10.094 1.00 50.53 66 LYS A C 1
ATOM 524 O O . LYS A 1 66 ? -2.657 -13.350 11.214 1.00 50.53 66 LYS A O 1
ATOM 529 N N . ARG A 1 67 ? -3.790 -14.744 9.822 1.00 49.44 67 ARG A N 1
ATOM 530 C CA . ARG A 1 67 ? -4.412 -15.668 10.777 1.00 49.44 67 ARG A CA 1
ATOM 531 C C . ARG A 1 67 ? -3.500 -15.804 12.009 1.00 49.44 67 ARG A C 1
ATOM 533 O O . ARG A 1 67 ? -2.319 -16.086 11.806 1.00 49.44 67 ARG A O 1
ATOM 540 N N . PRO A 1 68 ? -4.003 -15.540 13.225 1.00 47.16 68 PRO A N 1
ATOM 541 C CA . PRO A 1 68 ? -3.197 -15.157 14.378 1.00 47.16 68 PRO A CA 1
ATOM 542 C C . PRO A 1 68 ? -2.079 -16.166 14.626 1.00 47.16 68 PRO A C 1
ATOM 544 O O . PRO A 1 68 ? -2.304 -17.229 15.197 1.00 47.16 6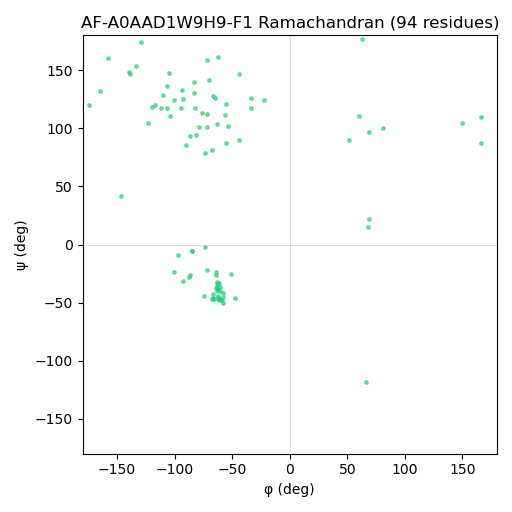8 PRO A O 1
ATOM 547 N N . SER A 1 69 ? -0.857 -15.821 14.226 1.00 44.97 69 SER A N 1
ATOM 548 C CA . SER A 1 69 ? 0.312 -16.389 14.876 1.00 44.97 69 SER A CA 1
ATOM 549 C C . SER A 1 69 ? 0.497 -15.572 16.139 1.00 44.97 69 SER A C 1
ATOM 551 O O . SER A 1 69 ? 1.047 -14.478 16.132 1.00 44.97 69 SER A O 1
ATOM 553 N N . SER A 1 70 ? -0.073 -16.114 17.207 1.00 49.62 70 SER A N 1
ATOM 554 C CA . SER A 1 70 ? 0.215 -15.802 18.596 1.00 49.62 70 SER A CA 1
ATOM 555 C C . SER A 1 70 ? 1.731 -15.709 18.841 1.00 49.62 70 SER A C 1
ATOM 557 O O . SER A 1 70 ? 2.366 -16.715 19.134 1.00 49.62 70 SER A O 1
ATOM 559 N N . ALA A 1 71 ? 2.313 -14.521 18.685 1.00 50.50 71 ALA A N 1
ATOM 560 C CA . ALA A 1 71 ? 3.621 -14.095 19.196 1.00 50.50 71 ALA A CA 1
ATOM 561 C C . ALA A 1 71 ? 3.747 -12.597 18.862 1.00 50.50 71 ALA A C 1
ATOM 563 O O . ALA A 1 71 ? 3.673 -12.234 17.698 1.00 50.50 71 ALA A O 1
ATOM 564 N N . ALA A 1 72 ? 3.905 -11.642 19.765 1.00 45.19 72 ALA A N 1
ATOM 565 C CA . ALA A 1 72 ? 4.213 -11.636 21.182 1.00 45.19 72 ALA A CA 1
ATOM 566 C C . ALA A 1 72 ? 3.713 -10.286 21.749 1.00 45.19 72 ALA A C 1
ATOM 568 O O . ALA A 1 72 ? 3.512 -9.342 20.979 1.00 45.19 72 ALA A O 1
ATOM 569 N N . PRO A 1 73 ? 3.502 -10.157 23.067 1.00 48.94 73 PRO A N 1
ATOM 570 C CA . PRO A 1 73 ? 3.172 -8.874 23.672 1.00 48.94 73 PRO A CA 1
ATOM 571 C C . PRO A 1 73 ? 4.351 -7.907 23.516 1.00 48.94 73 PRO A C 1
ATOM 573 O O . PRO A 1 73 ? 5.468 -8.207 23.934 1.00 48.94 73 PRO A O 1
ATOM 576 N N . SER A 1 74 ? 4.099 -6.729 22.951 1.00 44.72 74 SER A N 1
ATOM 577 C CA . SER A 1 74 ? 5.003 -5.587 23.066 1.00 44.72 74 SER A CA 1
ATOM 578 C C . SER A 1 74 ? 5.246 -5.297 24.556 1.00 44.72 74 SER A C 1
ATOM 580 O O . SER A 1 74 ? 4.275 -5.018 25.273 1.00 44.72 74 SER A O 1
ATOM 582 N N . PRO A 1 75 ? 6.493 -5.338 25.064 1.00 54.78 75 PRO A N 1
ATOM 583 C CA . PRO A 1 75 ? 6.777 -4.821 26.386 1.00 54.78 75 PRO A CA 1
ATOM 584 C C . PRO A 1 75 ? 6.686 -3.299 26.290 1.00 54.78 75 PRO A C 1
ATOM 586 O O . PRO A 1 75 ? 7.546 -2.596 25.766 1.00 54.78 75 PRO A O 1
ATOM 589 N N . HIS A 1 76 ? 5.550 -2.809 26.751 1.00 45.47 76 HIS A N 1
ATOM 590 C CA . HIS A 1 76 ? 5.345 -1.475 27.264 1.00 45.47 76 HIS A CA 1
ATOM 591 C C . HIS A 1 76 ? 6.609 -0.963 27.974 1.00 45.47 76 HIS A C 1
ATOM 593 O O . HIS A 1 76 ? 7.020 -1.476 29.008 1.00 45.47 76 HIS A O 1
ATOM 599 N N . ARG A 1 77 ? 7.162 0.116 27.414 1.00 43.72 77 ARG A N 1
ATOM 600 C CA . ARG A 1 77 ? 7.583 1.300 28.164 1.00 43.72 77 ARG A CA 1
ATOM 601 C C . ARG A 1 77 ? 8.487 1.000 29.368 1.00 43.72 77 ARG A C 1
ATOM 603 O O . ARG A 1 77 ? 8.028 0.934 30.505 1.00 43.72 77 ARG A O 1
ATOM 610 N N . SER A 1 78 ? 9.793 0.983 29.111 1.00 53.12 78 SER A N 1
ATOM 611 C CA . SER A 1 78 ? 10.842 1.209 30.108 1.00 53.12 78 SER A CA 1
ATOM 612 C C . SER A 1 78 ? 10.619 2.554 30.808 1.00 53.12 78 SER A C 1
ATOM 614 O O . SER A 1 78 ? 11.122 3.588 30.382 1.00 53.12 78 SER A O 1
ATOM 616 N N . THR A 1 79 ? 9.829 2.559 31.878 1.00 56.97 79 THR A N 1
ATOM 617 C CA . THR A 1 79 ? 9.924 3.585 32.917 1.00 56.97 79 THR A CA 1
ATOM 618 C C . THR A 1 79 ? 10.632 2.907 34.076 1.00 56.97 79 THR A C 1
ATOM 620 O O . THR A 1 79 ? 10.047 1.992 34.650 1.00 56.97 79 THR A O 1
ATOM 623 N N . PRO A 1 80 ? 11.877 3.269 34.408 1.00 57.34 80 PRO A N 1
ATOM 624 C CA . PRO A 1 80 ? 12.463 2.842 35.664 1.00 57.34 80 PRO A CA 1
ATOM 625 C C . PRO A 1 80 ? 11.846 3.697 36.783 1.00 57.34 80 PRO A C 1
ATOM 627 O O . PRO A 1 80 ? 12.096 4.904 36.815 1.00 57.34 80 PRO A O 1
ATOM 630 N N . PRO A 1 81 ? 11.042 3.149 37.712 1.00 56.16 81 PRO A N 1
ATOM 631 C CA . PRO A 1 81 ? 10.919 3.783 39.008 1.00 56.16 81 PRO A CA 1
ATOM 632 C C . PRO A 1 81 ? 12.242 3.543 39.734 1.00 56.16 81 PRO A C 1
ATOM 634 O O . PRO A 1 81 ? 12.626 2.413 40.038 1.00 56.16 81 PRO A O 1
ATOM 637 N N . GLY A 1 82 ? 12.981 4.628 39.934 1.00 44.06 82 GLY A N 1
ATOM 638 C CA . GLY A 1 82 ? 14.134 4.624 40.811 1.00 44.06 82 GLY A CA 1
ATOM 639 C C . GLY A 1 82 ? 13.749 4.309 42.257 1.00 44.06 82 GLY A C 1
ATOM 640 O O . GLY A 1 82 ? 12.619 4.523 42.688 1.00 44.06 82 GLY A O 1
ATOM 641 N N . THR A 1 83 ? 14.786 3.910 42.991 1.00 52.78 83 THR A N 1
ATOM 642 C CA . THR A 1 83 ? 14.969 4.199 44.418 1.00 52.78 83 THR A CA 1
ATOM 643 C C . THR A 1 83 ?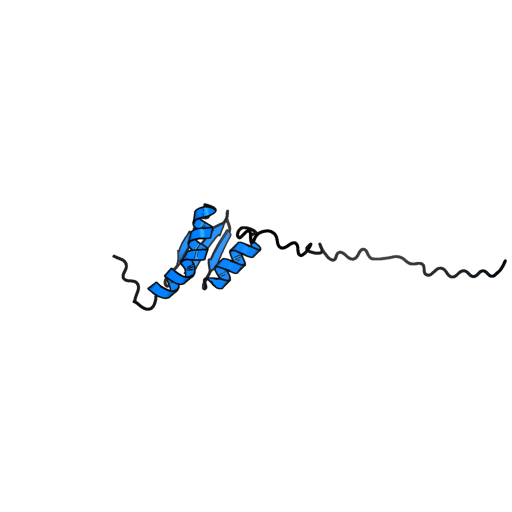 14.212 3.314 45.409 1.00 52.78 83 THR A C 1
ATOM 645 O O . THR A 1 83 ? 13.058 3.564 45.730 1.00 52.78 83 THR A O 1
ATOM 648 N N . ALA A 1 84 ? 14.952 2.348 45.971 1.00 53.91 84 ALA A N 1
ATOM 649 C CA . ALA A 1 84 ? 15.145 2.090 47.414 1.00 53.91 84 ALA A CA 1
ATOM 650 C C . ALA A 1 84 ? 15.372 0.580 47.633 1.00 53.91 84 ALA A C 1
ATOM 652 O O . ALA A 1 84 ? 14.504 -0.242 47.376 1.00 53.91 84 ALA A O 1
ATOM 653 N N . GLN A 1 85 ? 16.612 0.160 47.889 1.00 45.28 85 GLN A N 1
ATOM 654 C CA . GLN A 1 85 ? 17.108 -0.129 49.243 1.00 45.28 85 GLN A CA 1
ATOM 655 C C . GLN A 1 85 ? 16.335 -1.237 49.977 1.00 45.28 85 GLN A C 1
ATOM 657 O O . GLN A 1 85 ? 15.225 -1.019 50.440 1.00 45.28 85 GLN A O 1
ATOM 662 N N . ALA A 1 86 ? 16.993 -2.383 50.180 1.00 50.62 86 ALA A N 1
ATOM 663 C CA . ALA A 1 86 ? 17.373 -2.886 51.509 1.00 50.62 86 ALA A CA 1
ATOM 664 C C . ALA A 1 86 ? 17.789 -4.362 51.398 1.00 50.62 86 ALA A C 1
ATOM 666 O O . ALA A 1 86 ? 16.995 -5.278 51.596 1.00 50.62 86 ALA A O 1
ATOM 667 N N . HIS A 1 87 ? 19.069 -4.600 51.101 1.00 48.78 87 HIS A N 1
ATOM 668 C CA . HIS A 1 87 ? 19.703 -5.900 51.313 1.00 48.78 87 HIS A CA 1
ATOM 669 C C . HIS A 1 87 ? 19.925 -6.070 52.826 1.00 48.78 87 HIS A C 1
ATOM 671 O O . HIS A 1 87 ? 20.991 -5.776 53.367 1.00 48.78 87 HIS A O 1
ATOM 677 N N . GLY A 1 88 ? 18.846 -6.433 53.519 1.00 48.38 88 GLY A N 1
ATOM 678 C CA . GLY A 1 88 ? 18.795 -6.661 54.956 1.00 48.38 88 GLY A CA 1
ATOM 679 C C . GLY A 1 88 ? 19.183 -8.092 55.308 1.00 48.38 88 GLY A C 1
ATOM 680 O O . GLY A 1 88 ? 18.353 -8.992 55.330 1.00 48.38 88 GLY A O 1
ATOM 681 N N . LEU A 1 89 ? 20.464 -8.260 55.605 1.00 58.44 89 LEU A N 1
ATOM 682 C CA . LEU A 1 89 ? 21.073 -9.324 56.397 1.00 58.44 89 LEU A CA 1
ATOM 683 C C . LEU A 1 89 ? 20.159 -9.826 57.540 1.00 58.44 89 LEU A C 1
ATOM 685 O O . LEU A 1 89 ? 19.814 -9.025 58.409 1.00 58.44 89 LEU A O 1
ATOM 689 N N . ARG A 1 90 ? 19.873 -11.139 57.636 1.00 52.91 90 ARG A N 1
ATOM 690 C CA . ARG A 1 90 ? 19.717 -11.825 58.939 1.00 52.91 90 ARG A CA 1
ATOM 691 C C . ARG A 1 90 ? 19.766 -13.357 58.867 1.00 52.91 90 ARG A C 1
ATOM 693 O O . ARG A 1 90 ? 19.147 -14.001 58.034 1.00 52.91 90 ARG A O 1
ATOM 700 N N . ARG A 1 91 ? 20.585 -13.875 59.783 1.00 57.81 91 ARG A N 1
ATOM 701 C CA . ARG A 1 91 ? 20.945 -15.262 60.105 1.00 57.81 91 ARG A CA 1
ATOM 702 C C . ARG A 1 91 ? 19.776 -15.978 60.799 1.00 57.81 91 ARG A C 1
ATOM 704 O O . ARG A 1 91 ? 18.965 -15.278 61.396 1.00 57.81 91 ARG A O 1
ATOM 711 N N . ASN A 1 92 ? 19.767 -17.318 60.768 1.00 47.94 92 ASN A N 1
ATOM 712 C CA . ASN A 1 92 ? 19.424 -18.281 61.850 1.00 47.94 92 ASN A CA 1
ATOM 713 C C . ASN A 1 92 ? 19.225 -19.672 61.194 1.00 47.94 92 ASN A C 1
ATOM 715 O O . ASN A 1 92 ? 18.401 -19.792 60.300 1.00 47.94 92 ASN A O 1
ATOM 719 N N . ALA A 1 93 ? 20.085 -20.684 61.357 1.00 48.38 93 ALA A N 1
ATOM 720 C CA . ALA A 1 93 ? 20.401 -21.501 62.541 1.00 48.38 93 ALA A CA 1
ATOM 721 C C . ALA A 1 93 ? 19.266 -22.461 62.997 1.00 48.38 93 ALA A C 1
ATOM 723 O O . ALA A 1 93 ? 18.427 -22.053 63.787 1.00 48.38 93 ALA A O 1
ATOM 724 N N . ALA A 1 94 ? 19.381 -23.732 62.551 1.00 39.06 94 ALA A N 1
ATOM 725 C CA . ALA A 1 94 ? 19.034 -25.018 63.210 1.00 39.06 94 ALA A CA 1
ATOM 726 C C . ALA A 1 94 ? 17.551 -25.322 63.584 1.00 39.06 94 ALA A C 1
ATOM 728 O O . ALA A 1 94 ? 16.704 -24.442 63.497 1.00 39.06 94 ALA A O 1
ATOM 729 N N . PRO A 1 95 ? 17.229 -26.516 64.131 1.00 67.88 95 PRO A N 1
ATOM 730 C CA . PRO A 1 95 ? 17.367 -27.885 63.592 1.00 67.88 95 PRO A CA 1
ATOM 731 C C . PRO A 1 95 ? 16.035 -28.681 63.705 1.00 67.88 95 PRO A C 1
ATOM 733 O O . PRO A 1 95 ? 15.102 -28.218 64.354 1.00 67.88 95 PRO A O 1
ATOM 736 N N . THR A 1 96 ? 15.947 -29.898 63.155 1.00 56.03 96 THR A N 1
ATOM 737 C CA . THR A 1 96 ? 15.170 -31.040 63.708 1.00 56.03 96 THR A CA 1
ATOM 738 C C . THR A 1 96 ? 15.690 -32.324 63.079 1.00 56.03 96 THR A C 1
ATOM 740 O O . THR A 1 96 ? 15.905 -32.308 61.846 1.00 56.03 96 THR A O 1
#